Protein AF-A0A3B8LHX8-F1 (afdb_monomer)

Foldseek 3Di:
DDDDPPPPPPPPPDPLVVVVVCLCPPPLNVQFKDAQDWDDQPPVRGIDTAGIWFDQPAIEGEHEDEADQPLVRRVVVLLVVLSSQLSQQVPADPVHHYGYEYAYDYPDPVSVVVSVVSNVVSVHHYDYSVCVVVVSVCSSVRTDHDDDDD

Solvent-accessible surface area (backbone atoms only — not comparable to full-atom values): 8691 Å² total; per-residue (Å²): 139,82,85,77,79,80,78,78,77,77,74,79,71,55,73,69,57,51,56,56,51,52,56,54,63,32,78,89,46,31,83,30,46,47,67,69,40,75,42,78,32,74,95,72,83,43,70,50,75,25,61,35,29,38,33,64,93,42,40,38,36,38,37,77,40,79,47,53,88,48,55,72,58,24,47,56,51,45,52,52,52,32,54,49,32,37,43,38,40,76,68,34,48,94,94,52,39,36,43,42,32,37,33,61,46,65,88,44,69,76,52,40,54,55,45,52,53,51,25,54,78,45,74,35,48,70,49,52,74,91,50,47,64,62,51,50,54,48,45,75,74,46,61,36,80,65,78,78,87,126

Structure (mmCIF, N/CA/C/O backbone):
data_AF-A0A3B8LHX8-F1
#
_entry.id   AF-A0A3B8LHX8-F1
#
loop_
_atom_site.group_PDB
_atom_site.id
_atom_site.type_symbol
_atom_site.label_atom_id
_atom_site.label_alt_id
_atom_site.label_comp_id
_atom_site.label_asym_id
_atom_site.label_entity_id
_atom_site.label_seq_id
_atom_site.pdbx_PDB_ins_code
_atom_site.Cartn_x
_atom_site.Cartn_y
_atom_site.Cartn_z
_atom_site.occupancy
_atom_site.B_iso_or_equiv
_atom_site.auth_seq_id
_atom_site.auth_comp_id
_atom_site.auth_asym_id
_atom_site.auth_atom_id
_atom_site.pdbx_PDB_model_num
ATOM 1 N N . LEU A 1 1 ? 30.957 -31.432 20.025 1.00 42.06 1 LEU A N 1
ATOM 2 C CA . LEU A 1 1 ? 29.721 -30.631 19.912 1.00 42.06 1 LEU A CA 1
ATOM 3 C C . LEU A 1 1 ? 30.157 -29.226 19.546 1.00 42.06 1 LEU A C 1
ATOM 5 O O . LEU A 1 1 ? 30.734 -28.556 20.386 1.00 42.06 1 LEU A O 1
ATOM 9 N N . VAL A 1 2 ? 30.048 -28.869 18.269 1.00 36.00 2 VAL A N 1
ATOM 10 C CA . VAL A 1 2 ? 30.384 -27.527 17.776 1.00 36.00 2 VAL A CA 1
ATOM 11 C C . VAL A 1 2 ? 29.057 -26.790 17.658 1.00 36.00 2 VAL A C 1
ATOM 13 O O . VAL A 1 2 ? 28.205 -27.202 16.873 1.00 36.00 2 VAL A O 1
ATOM 16 N N . GLU A 1 3 ? 28.858 -25.775 18.494 1.00 40.72 3 GLU A N 1
ATOM 17 C CA . GLU A 1 3 ? 27.726 -24.859 18.385 1.00 40.72 3 GLU A CA 1
ATOM 18 C C . GLU A 1 3 ? 27.893 -24.037 17.108 1.00 40.72 3 GLU A C 1
ATOM 20 O O . GLU A 1 3 ? 28.869 -23.310 16.927 1.00 40.72 3 GLU A O 1
ATOM 25 N N . VAL A 1 4 ? 26.954 -24.209 16.182 1.00 42.34 4 VAL A N 1
ATOM 26 C CA . VAL A 1 4 ? 26.849 -23.378 14.988 1.00 42.34 4 VAL A CA 1
ATOM 27 C C . VAL A 1 4 ? 26.051 -22.144 15.389 1.00 42.34 4 VAL A C 1
ATOM 29 O O . VAL A 1 4 ? 24.825 -22.188 15.468 1.00 42.34 4 VAL A O 1
ATOM 32 N N . GLU A 1 5 ? 26.749 -21.045 15.667 1.00 40.69 5 GLU A N 1
ATOM 33 C CA . GLU A 1 5 ? 26.130 -19.727 15.782 1.00 40.69 5 GLU A CA 1
ATOM 34 C C . GLU A 1 5 ? 25.496 -19.353 14.436 1.00 40.69 5 GLU A C 1
ATOM 36 O O . GLU A 1 5 ? 26.173 -19.082 13.439 1.00 40.69 5 GLU A O 1
ATOM 41 N N . ALA A 1 6 ? 24.165 -19.342 14.401 1.00 40.28 6 ALA A N 1
ATOM 42 C CA . ALA A 1 6 ? 23.403 -18.799 13.293 1.00 40.28 6 ALA A CA 1
ATOM 43 C C . ALA A 1 6 ? 23.622 -17.279 13.228 1.00 40.28 6 ALA A C 1
ATOM 45 O O . ALA A 1 6 ? 22.998 -16.506 13.958 1.00 40.28 6 ALA A O 1
ATOM 46 N N . LYS A 1 7 ? 24.508 -16.836 12.331 1.00 37.84 7 LYS A N 1
ATOM 47 C CA . LYS A 1 7 ? 24.598 -15.432 11.921 1.00 37.84 7 LYS A CA 1
ATOM 48 C C . LYS A 1 7 ? 23.256 -15.009 11.319 1.00 37.84 7 LYS A C 1
ATOM 50 O O . LYS A 1 7 ? 22.910 -15.421 10.215 1.00 37.84 7 LYS A O 1
ATOM 55 N N . LYS A 1 8 ? 22.504 -14.166 12.034 1.00 39.31 8 LYS A N 1
ATOM 56 C CA . LYS A 1 8 ? 21.426 -13.363 11.443 1.00 39.31 8 LYS A CA 1
ATOM 57 C C . LYS A 1 8 ? 22.065 -12.405 10.442 1.00 39.31 8 LYS A C 1
ATOM 59 O O . LYS A 1 8 ? 22.614 -11.378 10.826 1.00 39.31 8 LYS A O 1
ATOM 64 N N . GLU A 1 9 ? 22.014 -12.758 9.165 1.00 34.59 9 GLU A N 1
ATOM 65 C CA . GLU A 1 9 ? 22.265 -11.815 8.082 1.00 34.59 9 GLU A CA 1
ATOM 66 C C . GLU A 1 9 ? 21.198 -10.719 8.154 1.00 34.59 9 GLU A C 1
ATOM 68 O O . GLU A 1 9 ? 20.027 -10.926 7.830 1.00 34.59 9 GLU A O 1
ATOM 73 N N . THR A 1 10 ? 21.593 -9.539 8.624 1.00 40.22 10 THR A N 1
ATOM 74 C CA . THR A 1 10 ? 20.826 -8.314 8.440 1.00 40.22 10 THR A CA 1
ATOM 75 C C . THR A 1 10 ? 20.792 -8.026 6.945 1.00 40.22 10 THR A C 1
ATOM 77 O O . THR A 1 10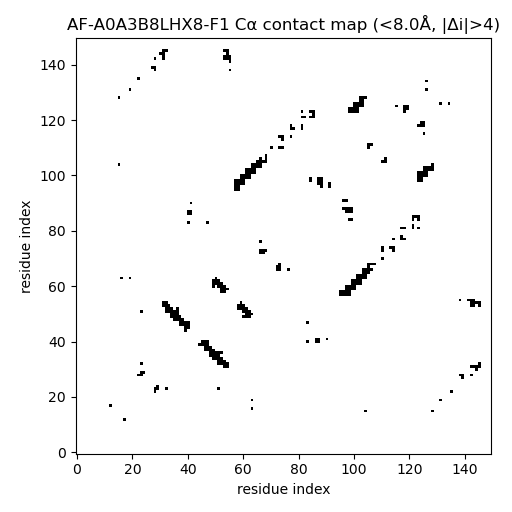 ? 21.737 -7.500 6.364 1.00 40.22 10 THR A O 1
ATOM 80 N N . LYS A 1 11 ? 19.698 -8.434 6.298 1.00 44.47 11 LYS A N 1
ATOM 81 C CA . LYS A 1 11 ? 19.387 -8.080 4.915 1.00 44.47 11 LYS A CA 1
ATOM 82 C C . LYS A 1 11 ? 19.431 -6.556 4.822 1.00 44.47 11 LYS A C 1
ATOM 84 O O . LYS A 1 11 ? 18.591 -5.875 5.398 1.00 44.47 11 LYS A O 1
ATOM 89 N N . THR A 1 12 ? 20.445 -6.020 4.155 1.00 44.59 12 THR A N 1
ATOM 90 C CA . THR A 1 12 ? 20.575 -4.589 3.887 1.00 44.59 12 THR A CA 1
ATOM 91 C C . THR A 1 12 ? 19.364 -4.156 3.062 1.00 44.59 12 THR A C 1
ATOM 93 O O . THR A 1 12 ? 19.357 -4.331 1.846 1.00 44.59 12 THR A O 1
ATOM 96 N N . GLU A 1 13 ? 18.315 -3.648 3.710 1.00 57.75 13 GLU A N 1
ATOM 97 C CA . GLU A 1 13 ? 17.138 -3.141 3.004 1.00 57.75 13 GLU A CA 1
ATOM 98 C C . GLU A 1 13 ? 17.558 -2.032 2.038 1.00 57.75 13 GLU A C 1
ATOM 100 O O . GLU A 1 13 ? 18.391 -1.178 2.382 1.00 57.75 13 GLU A O 1
ATOM 105 N N . ALA A 1 14 ? 17.017 -2.079 0.816 1.00 70.81 14 ALA A N 1
ATOM 106 C CA . ALA A 1 14 ? 17.337 -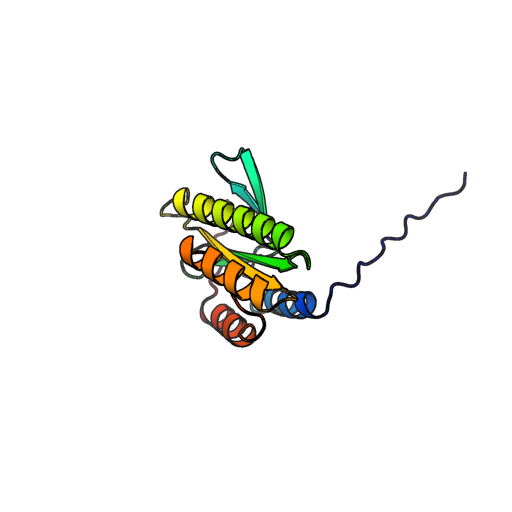1.122 -0.234 1.00 70.81 14 ALA A CA 1
ATOM 107 C C . ALA A 1 14 ? 17.009 0.316 0.226 1.00 70.81 14 ALA A C 1
ATOM 109 O O . ALA A 1 14 ? 16.071 0.503 1.007 1.00 70.81 14 ALA A O 1
ATOM 110 N N . PRO A 1 15 ? 17.737 1.346 -0.255 1.00 78.19 15 PRO A N 1
ATOM 111 C CA . PRO A 1 15 ? 17.577 2.734 0.200 1.00 78.19 15 PRO A CA 1
ATOM 112 C C . PRO A 1 15 ? 16.133 3.255 0.178 1.00 78.19 15 PRO A C 1
ATOM 114 O O . PRO A 1 15 ? 15.750 4.040 1.041 1.00 78.19 15 P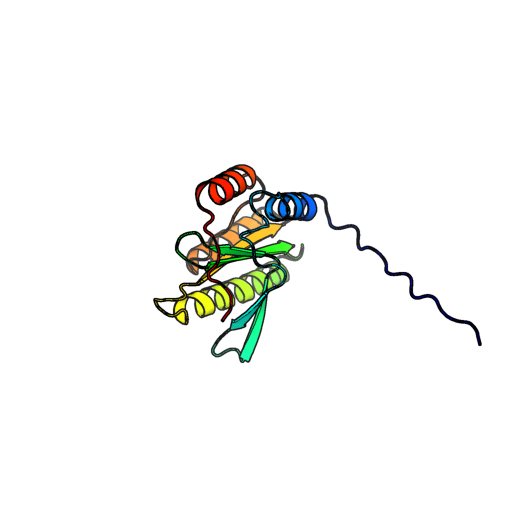RO A O 1
ATOM 117 N N . PHE A 1 16 ? 15.328 2.783 -0.777 1.00 81.06 16 PHE A N 1
ATOM 118 C CA . PHE A 1 16 ? 13.909 3.106 -0.897 1.00 81.06 16 PHE A CA 1
ATOM 119 C C . PHE A 1 16 ? 13.092 2.699 0.341 1.00 81.06 16 PHE A C 1
ATOM 121 O O . PHE A 1 16 ? 12.408 3.538 0.927 1.00 81.06 16 PHE A O 1
ATOM 128 N N . PHE A 1 17 ? 13.212 1.445 0.791 1.00 86.25 17 PHE A N 1
ATOM 129 C CA . PHE A 1 17 ? 12.462 0.949 1.950 1.00 86.25 17 PHE A CA 1
ATOM 130 C C . PHE A 1 17 ? 12.888 1.632 3.242 1.00 86.25 17 PHE A C 1
ATOM 132 O O . PHE A 1 17 ? 12.030 1.943 4.056 1.00 86.25 17 PHE A O 1
ATOM 139 N N . ARG A 1 18 ? 14.175 1.979 3.379 1.00 89.50 18 ARG A N 1
ATOM 140 C CA . ARG A 1 18 ? 14.667 2.734 4.542 1.00 89.50 18 ARG A CA 1
ATOM 141 C C . ARG A 1 18 ? 14.003 4.098 4.683 1.00 89.50 18 ARG A C 1
ATOM 143 O O . ARG A 1 18 ? 13.726 4.524 5.797 1.00 89.50 18 ARG A O 1
ATOM 150 N N . LYS A 1 19 ? 13.752 4.796 3.567 1.00 90.88 19 LYS A N 1
ATOM 151 C CA . LYS A 1 19 ? 13.061 6.091 3.614 1.00 90.88 19 LYS A CA 1
ATOM 152 C C . LYS A 1 19 ? 11.628 5.916 4.113 1.00 90.88 19 LYS A C 1
ATOM 154 O O . LYS A 1 19 ? 11.197 6.665 4.982 1.00 90.88 19 LYS A O 1
ATOM 159 N N . ILE A 1 20 ? 10.917 4.910 3.613 1.00 93.94 20 ILE A N 1
ATOM 160 C CA . ILE A 1 20 ? 9.554 4.611 4.068 1.00 93.94 20 ILE A CA 1
ATOM 161 C C . ILE A 1 20 ? 9.554 4.224 5.548 1.00 93.94 20 ILE A C 1
ATOM 163 O O . ILE A 1 20 ? 8.763 4.752 6.322 1.00 93.94 20 ILE A O 1
ATOM 167 N N . ASP A 1 21 ? 10.472 3.349 5.944 1.00 94.38 21 ASP A N 1
ATOM 168 C CA . ASP A 1 21 ? 10.632 2.906 7.325 1.00 94.38 21 ASP A CA 1
ATOM 169 C C . ASP A 1 21 ? 10.870 4.088 8.276 1.00 94.38 21 ASP A C 1
ATOM 171 O O . ASP A 1 21 ? 10.222 4.188 9.318 1.00 94.38 21 ASP A O 1
ATOM 175 N N . SER A 1 22 ? 11.705 5.051 7.867 1.00 94.69 22 SER A N 1
ATOM 176 C CA . SER A 1 22 ? 11.978 6.256 8.657 1.00 94.69 22 SER A CA 1
ATOM 177 C C . SER A 1 22 ? 10.752 7.148 8.873 1.00 94.69 22 SER A C 1
ATOM 179 O O . SER A 1 22 ? 10.648 7.772 9.926 1.00 94.69 22 SER A O 1
ATOM 181 N N . ILE A 1 23 ? 9.804 7.173 7.926 1.00 95.19 23 ILE A N 1
ATOM 182 C CA . ILE A 1 23 ? 8.547 7.923 8.070 1.00 95.19 23 ILE A CA 1
ATOM 183 C C . ILE A 1 23 ? 7.709 7.304 9.189 1.00 95.19 23 ILE A C 1
ATOM 185 O O . ILE A 1 23 ? 7.282 7.999 10.108 1.00 95.19 23 ILE A O 1
ATOM 189 N N . PHE A 1 24 ? 7.487 5.989 9.144 1.00 95.94 24 PHE A N 1
ATOM 190 C CA . PHE A 1 24 ? 6.614 5.327 10.115 1.00 95.94 24 PHE A CA 1
ATOM 191 C C . PHE A 1 24 ? 7.247 5.198 11.504 1.00 95.94 24 PHE A C 1
ATOM 193 O O . PHE A 1 24 ? 6.515 5.157 12.490 1.00 95.94 24 PHE A O 1
ATOM 200 N N . HIS A 1 25 ? 8.579 5.200 11.600 1.00 96.50 25 HIS A N 1
ATOM 201 C CA . HIS A 1 25 ? 9.313 5.196 12.869 1.00 96.50 25 HIS A CA 1
ATOM 202 C C . HIS A 1 25 ? 9.582 6.594 13.454 1.00 96.50 25 HIS A C 1
ATOM 204 O O . HIS A 1 25 ? 10.155 6.701 14.542 1.00 96.50 25 HIS A O 1
ATOM 210 N N . ASP A 1 26 ? 9.153 7.673 12.791 1.00 95.50 26 ASP A N 1
ATO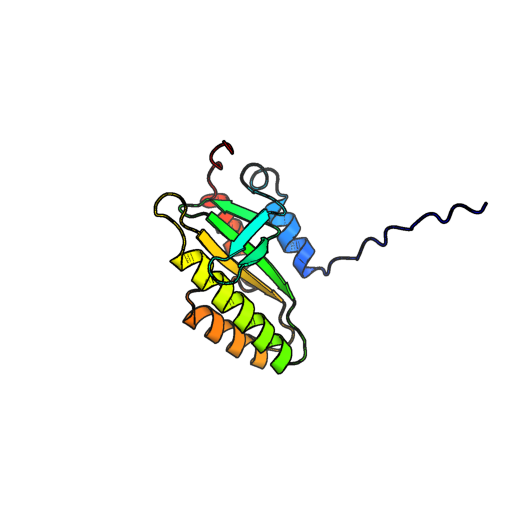M 211 C CA . ASP A 1 26 ? 9.162 9.012 13.384 1.00 95.50 26 ASP A CA 1
ATOM 212 C C . ASP A 1 26 ? 8.331 9.024 14.675 1.00 95.50 26 ASP A C 1
ATOM 214 O O . ASP A 1 26 ? 7.184 8.584 14.687 1.00 95.50 26 ASP A O 1
ATOM 218 N N . GLN A 1 27 ? 8.878 9.556 15.772 1.00 90.62 27 GLN A N 1
ATOM 219 C CA . GLN A 1 27 ? 8.241 9.487 17.097 1.00 90.62 27 GLN A CA 1
ATOM 220 C C . GLN A 1 27 ? 6.825 10.086 17.137 1.00 90.62 27 GLN A C 1
ATOM 222 O O . GLN A 1 27 ? 5.986 9.642 17.925 1.00 90.62 27 GLN A O 1
ATOM 227 N N . ASN A 1 28 ? 6.536 11.085 16.298 1.00 90.94 28 ASN A N 1
ATOM 228 C CA . ASN A 1 28 ? 5.219 11.717 16.263 1.00 90.94 28 ASN A CA 1
ATOM 229 C C . ASN A 1 28 ? 4.187 10.877 15.504 1.00 90.94 28 ASN A C 1
ATOM 231 O O . ASN A 1 28 ? 2.995 10.991 15.794 1.00 90.94 28 ASN A O 1
ATOM 235 N N . ILE A 1 29 ? 4.643 10.035 14.575 1.00 94.06 29 ILE A N 1
ATOM 236 C CA . ILE A 1 29 ? 3.815 9.151 13.751 1.00 94.06 29 ILE A CA 1
ATOM 237 C C . ILE A 1 29 ? 3.679 7.778 14.421 1.00 94.06 29 ILE A C 1
ATOM 239 O O . ILE A 1 29 ? 2.562 7.301 14.610 1.00 94.06 29 ILE A O 1
ATOM 243 N N . ALA A 1 30 ? 4.793 7.184 14.856 1.00 94.25 30 ALA A N 1
ATOM 244 C CA . ALA A 1 30 ? 4.900 5.803 15.330 1.00 94.25 30 ALA A CA 1
ATOM 245 C C . ALA A 1 30 ? 3.907 5.442 16.444 1.00 94.25 30 ALA A C 1
ATOM 247 O O . ALA A 1 30 ? 3.385 4.331 16.475 1.00 94.25 30 ALA A O 1
ATOM 248 N N . LYS A 1 31 ? 3.585 6.388 17.336 1.00 93.44 31 LYS A N 1
ATOM 249 C CA . LYS A 1 31 ? 2.601 6.193 18.421 1.00 93.44 31 LYS A CA 1
ATOM 250 C C . LYS A 1 31 ? 1.176 5.889 17.932 1.00 93.44 31 LYS A C 1
ATOM 252 O O . LYS A 1 31 ? 0.362 5.402 18.707 1.00 93.44 31 LYS A O 1
ATOM 257 N N . ASN A 1 32 ? 0.880 6.202 16.672 1.00 95.06 32 ASN A N 1
ATOM 258 C CA . ASN A 1 32 ? -0.422 6.036 16.032 1.00 95.0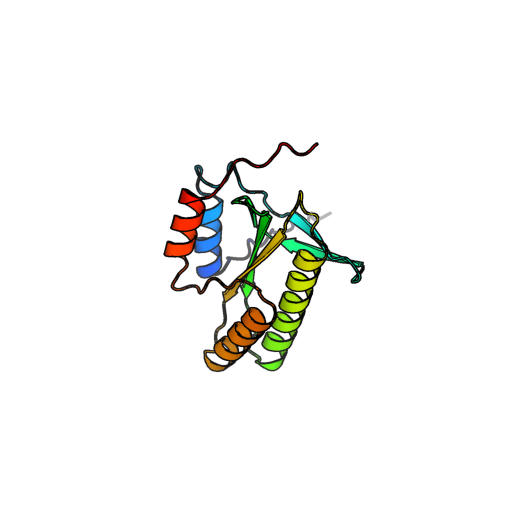6 32 ASN A CA 1
ATOM 259 C C . ASN A 1 32 ? -0.368 5.043 14.853 1.00 95.06 32 ASN A C 1
ATOM 261 O O . ASN A 1 32 ? -1.271 5.022 14.015 1.00 95.06 32 ASN A O 1
ATOM 265 N N . VAL A 1 33 ? 0.697 4.242 14.769 1.00 95.62 33 VAL A N 1
ATOM 266 C CA . VAL A 1 33 ? 0.904 3.239 13.722 1.00 95.62 33 VAL A CA 1
ATOM 267 C C . VAL A 1 33 ? 0.873 1.849 14.342 1.00 95.62 33 VAL A C 1
ATOM 269 O O . VAL A 1 33 ? 1.511 1.588 15.359 1.00 95.62 33 VAL A O 1
ATOM 272 N N . LEU A 1 34 ? 0.153 0.934 13.699 1.00 95.38 34 LEU A N 1
ATOM 273 C CA . LEU A 1 34 ? 0.286 -0.493 13.950 1.00 95.38 34 LEU A CA 1
ATOM 274 C C . LEU A 1 34 ? 1.364 -1.059 13.029 1.00 95.38 34 LEU A C 1
ATOM 276 O O . LEU A 1 34 ? 1.297 -0.891 11.811 1.00 95.38 34 LEU A O 1
ATOM 280 N N . PHE A 1 35 ? 2.325 -1.770 13.607 1.00 96.00 35 PHE A N 1
ATOM 281 C CA . PHE A 1 35 ? 3.422 -2.382 12.863 1.00 96.00 35 PHE A CA 1
ATOM 282 C C . PHE A 1 35 ? 3.177 -3.872 12.639 1.00 96.00 35 PHE A C 1
ATOM 284 O O . PHE A 1 35 ? 2.634 -4.546 13.517 1.00 96.00 35 PHE A O 1
ATOM 291 N N . ASN A 1 36 ? 3.615 -4.387 11.488 1.00 95.50 36 ASN A N 1
ATOM 292 C CA . ASN A 1 36 ? 3.614 -5.816 11.141 1.00 95.50 36 ASN A CA 1
ATOM 293 C C . ASN A 1 36 ? 2.255 -6.494 11.360 1.00 95.50 36 ASN A C 1
ATOM 295 O O . ASN A 1 36 ? 2.144 -7.531 12.015 1.00 95.50 36 ASN A O 1
ATOM 299 N N . GLN A 1 37 ? 1.206 -5.865 10.841 1.00 94.88 37 GLN A N 1
ATOM 300 C CA . GLN A 1 37 ? -0.158 -6.340 11.000 1.00 94.88 37 GLN A CA 1
ATOM 301 C C . GLN A 1 37 ? -0.521 -7.365 9.936 1.00 94.88 37 GLN A C 1
ATOM 303 O O . GLN A 1 37 ? -0.033 -7.332 8.806 1.00 94.88 37 GLN A O 1
ATOM 308 N N . SER A 1 38 ? -1.432 -8.257 10.303 1.00 94.12 38 SER A N 1
ATOM 309 C CA . SER A 1 38 ? -1.948 -9.294 9.425 1.00 94.12 38 SER A CA 1
ATOM 310 C C . SER A 1 38 ? -3.468 -9.220 9.397 1.00 94.12 38 SER A C 1
ATOM 312 O O . SER A 1 38 ? -4.112 -9.387 10.428 1.00 94.12 38 SER A O 1
ATOM 314 N N . PHE A 1 39 ? -4.037 -9.031 8.211 1.00 91.25 39 PHE A N 1
ATOM 315 C CA . PHE A 1 39 ? -5.479 -8.894 8.007 1.00 91.25 39 PHE A CA 1
ATOM 316 C C . PHE A 1 39 ? -6.018 -10.075 7.218 1.00 91.25 39 PHE A C 1
ATOM 318 O O . PHE A 1 39 ? -5.422 -10.471 6.219 1.00 91.25 39 PHE A O 1
ATOM 325 N N . ASP A 1 40 ? -7.141 -10.641 7.643 1.00 91.38 40 ASP A N 1
ATOM 326 C CA . ASP A 1 40 ? -7.813 -11.670 6.859 1.00 91.38 40 ASP A CA 1
ATOM 327 C C . ASP A 1 40 ? -8.389 -11.062 5.579 1.00 91.38 40 ASP A C 1
ATOM 329 O O . ASP A 1 40 ? -8.990 -9.989 5.598 1.00 91.38 40 ASP A O 1
ATOM 333 N N . ILE A 1 41 ? -8.191 -11.755 4.459 1.00 90.00 41 ILE A N 1
ATOM 334 C CA . ILE A 1 41 ? -8.807 -11.427 3.178 1.00 90.00 41 ILE A CA 1
ATOM 335 C C . ILE A 1 41 ? -9.980 -12.386 3.006 1.00 90.00 41 ILE A C 1
ATOM 337 O O . ILE A 1 41 ? -9.757 -13.585 2.764 1.00 90.00 41 ILE A O 1
ATOM 341 N N . PRO A 1 42 ? -11.221 -11.896 3.148 1.00 80.00 42 PRO A N 1
ATOM 342 C CA . PRO A 1 42 ? -12.400 -12.737 3.026 1.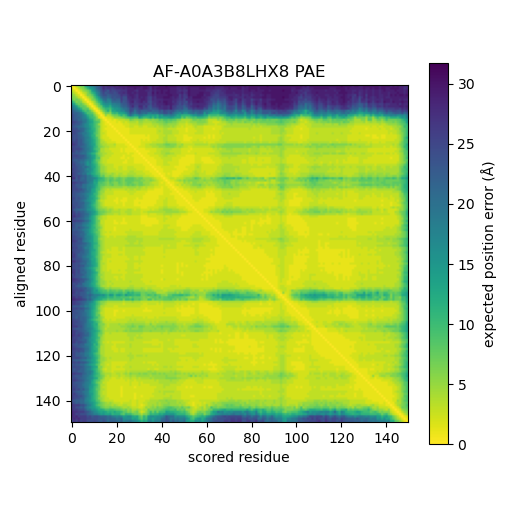00 80.00 42 PRO A CA 1
ATOM 343 C C . PRO A 1 42 ? -12.440 -13.422 1.661 1.00 80.00 42 PRO A C 1
ATOM 345 O O . PRO A 1 42 ? -11.827 -12.961 0.698 1.00 80.00 42 PRO A O 1
ATOM 348 N N . ILE A 1 43 ? -13.132 -14.561 1.586 1.00 90.25 43 ILE A N 1
ATOM 349 C CA . ILE A 1 43 ? -13.245 -15.423 0.393 1.00 90.25 43 ILE A CA 1
ATOM 350 C C . ILE A 1 43 ? -11.948 -16.171 0.038 1.00 90.25 43 ILE A C 1
ATOM 352 O O . ILE A 1 43 ? -12.000 -17.365 -0.247 1.00 90.25 43 ILE A O 1
ATOM 356 N N . LEU A 1 44 ? -10.778 -15.527 0.094 1.00 89.81 44 LEU A N 1
ATOM 357 C CA . LEU A 1 44 ? -9.508 -16.162 -0.280 1.00 89.81 44 LEU A CA 1
ATOM 358 C C . LEU A 1 44 ? -8.952 -17.108 0.792 1.00 89.81 44 LEU A C 1
ATOM 360 O O . LEU A 1 44 ? -8.076 -17.915 0.477 1.00 89.81 44 LEU A O 1
ATOM 364 N N . GLY A 1 45 ? -9.410 -16.994 2.045 1.00 89.00 45 GLY A N 1
ATOM 365 C CA . GLY A 1 45 ? -8.903 -17.797 3.166 1.00 89.00 45 GLY A CA 1
ATOM 366 C C . GLY A 1 45 ? -7.410 -17.567 3.427 1.00 89.00 45 GLY A C 1
ATOM 367 O O . GLY A 1 45 ? -6.687 -18.485 3.809 1.00 89.00 45 GLY A O 1
ATOM 368 N N . ARG A 1 46 ? -6.926 -16.355 3.138 1.00 91.31 46 ARG A N 1
ATOM 369 C CA . ARG A 1 46 ? -5.519 -15.953 3.252 1.00 91.31 46 ARG A CA 1
ATOM 370 C C . ARG A 1 46 ? -5.413 -14.658 4.029 1.00 91.31 46 ARG A C 1
ATOM 372 O O . ARG A 1 46 ? -6.367 -13.889 4.081 1.00 91.31 46 ARG A O 1
ATOM 379 N N . LYS A 1 47 ? -4.220 -14.399 4.555 1.00 93.19 47 LYS A N 1
ATOM 380 C CA . LYS A 1 47 ? -3.904 -13.153 5.242 1.00 93.19 47 LYS A CA 1
ATOM 381 C C . LYS A 1 47 ? -3.076 -12.221 4.363 1.00 93.19 47 LYS A C 1
ATOM 383 O O . LYS A 1 47 ? -2.192 -12.674 3.634 1.00 93.19 47 LYS A O 1
ATOM 388 N N . LEU A 1 48 ? -3.367 -10.927 4.438 1.00 95.00 48 LEU A N 1
ATOM 389 C CA . LEU A 1 48 ? -2.514 -9.857 3.948 1.00 95.00 48 LEU A CA 1
ATOM 390 C C . LEU A 1 48 ? -1.648 -9.354 5.098 1.00 95.00 48 LEU A C 1
ATOM 392 O O . LEU A 1 48 ? -2.155 -8.763 6.048 1.00 95.00 48 LEU A O 1
ATOM 396 N N . GLU A 1 49 ? -0.341 -9.539 4.977 1.00 96.50 49 GLU A N 1
ATOM 397 C CA . GLU A 1 49 ? 0.620 -8.899 5.870 1.00 96.50 49 GLU A CA 1
ATOM 398 C C . GLU A 1 49 ? 0.965 -7.504 5.354 1.00 96.50 49 GLU A C 1
ATOM 400 O O . GLU A 1 49 ? 1.293 -7.333 4.170 1.00 96.50 49 GLU A O 1
ATOM 405 N N . VAL A 1 50 ? 0.918 -6.515 6.241 1.00 96.44 50 VAL A N 1
ATOM 406 C CA . VAL A 1 50 ? 1.333 -5.140 5.964 1.00 96.44 50 VAL A CA 1
ATOM 407 C C . VAL A 1 50 ? 2.274 -4.641 7.060 1.00 96.44 50 VAL A C 1
ATOM 409 O O . VAL A 1 50 ? 1.998 -4.833 8.245 1.00 96.44 50 VAL A O 1
ATOM 412 N N . PRO A 1 51 ? 3.400 -4.006 6.693 1.00 97.12 51 PRO A N 1
ATOM 413 C CA . PRO A 1 51 ? 4.359 -3.515 7.676 1.00 97.12 51 PRO A CA 1
ATOM 414 C C . PRO A 1 51 ? 3.813 -2.344 8.491 1.00 97.12 51 PRO A C 1
ATOM 416 O O . PRO A 1 51 ? 4.185 -2.214 9.654 1.00 97.12 51 PRO A O 1
ATOM 419 N N . TYR A 1 52 ? 2.911 -1.539 7.922 1.00 97.44 52 TYR A N 1
ATOM 420 C CA . TYR A 1 52 ? 2.357 -0.367 8.592 1.00 97.44 52 TYR A CA 1
ATOM 421 C C . TYR A 1 52 ? 0.852 -0.276 8.367 1.00 97.44 52 TYR A C 1
ATOM 423 O O . TYR A 1 52 ? 0.362 -0.499 7.257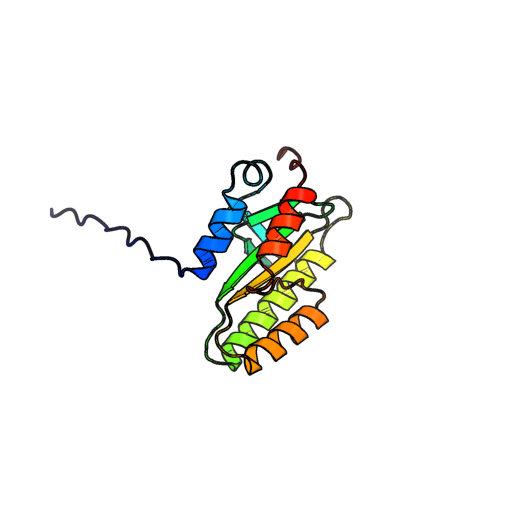 1.00 97.44 52 TYR A O 1
ATOM 431 N N . ALA A 1 53 ? 0.123 0.109 9.407 1.00 96.81 53 ALA A N 1
ATOM 432 C CA . ALA A 1 53 ? -1.258 0.542 9.294 1.00 96.81 53 ALA A CA 1
ATOM 433 C C . ALA A 1 53 ? -1.515 1.764 10.180 1.00 96.81 53 ALA A C 1
ATOM 435 O O . ALA A 1 53 ? -0.993 1.848 11.289 1.00 96.81 53 ALA A O 1
ATOM 436 N N . TYR A 1 54 ? -2.315 2.712 9.699 1.00 96.12 54 TYR A N 1
ATOM 437 C CA . TYR A 1 54 ? -2.655 3.931 10.438 1.00 96.12 54 TYR A CA 1
ATOM 438 C C . TYR A 1 54 ? -4.086 4.375 10.138 1.00 96.12 54 TYR A C 1
ATOM 440 O O . TYR A 1 54 ? -4.659 4.001 9.115 1.00 96.12 54 TYR A O 1
ATOM 448 N N . GLN A 1 55 ? -4.667 5.197 11.014 1.00 94.94 55 GLN A N 1
ATOM 449 C CA . GLN A 1 55 ? -6.020 5.719 10.827 1.00 94.94 55 GLN A CA 1
ATOM 450 C C . GLN A 1 55 ? -6.035 7.206 10.480 1.00 94.94 55 GLN A C 1
ATOM 452 O O . GLN A 1 55 ? -5.399 8.013 11.155 1.00 94.94 55 GLN A O 1
ATOM 457 N N . ASN A 1 56 ? -6.823 7.575 9.468 1.00 92.19 56 ASN A N 1
ATOM 458 C CA . ASN A 1 56 ? -7.137 8.972 9.138 1.00 92.19 56 ASN A CA 1
ATOM 459 C C . ASN A 1 56 ? -8.593 9.166 8.657 1.00 92.19 56 ASN A C 1
ATOM 461 O O . ASN A 1 56 ? -8.890 10.036 7.847 1.00 92.19 56 ASN A O 1
ATOM 465 N N . GLY A 1 57 ? -9.523 8.370 9.191 1.00 90.06 57 GLY A N 1
ATOM 466 C CA . GLY A 1 57 ? -10.923 8.304 8.747 1.00 90.06 57 GLY A CA 1
ATOM 467 C C . GLY A 1 57 ? -11.314 6.875 8.385 1.00 90.06 57 GLY A C 1
ATOM 468 O O . GLY A 1 57 ? -12.349 6.402 8.833 1.00 90.06 57 GLY A O 1
ATOM 469 N N . CYS A 1 58 ? -10.408 6.170 7.711 1.00 93.25 58 CYS A N 1
ATOM 470 C CA . CYS A 1 58 ? -10.394 4.719 7.554 1.00 93.25 58 CYS A CA 1
ATOM 471 C C . CYS A 1 58 ? -9.045 4.159 8.046 1.00 93.25 58 CYS A C 1
ATOM 473 O O . CYS A 1 58 ? -8.116 4.921 8.345 1.00 93.25 58 CYS A O 1
ATOM 475 N N . LEU A 1 59 ? -8.935 2.835 8.160 1.00 95.38 59 LEU A N 1
ATOM 476 C CA . LEU A 1 59 ? -7.686 2.137 8.446 1.00 95.38 59 LEU A CA 1
ATOM 477 C C . LEU A 1 59 ? -6.913 1.908 7.138 1.00 95.38 59 LEU A C 1
ATOM 479 O O . LEU A 1 59 ? -7.245 1.037 6.333 1.00 95.38 59 LEU A O 1
ATOM 483 N N . ASN A 1 60 ? -5.854 2.686 6.942 1.00 97.00 60 ASN A N 1
ATOM 484 C CA . ASN A 1 60 ? -4.968 2.567 5.793 1.00 97.00 60 ASN A CA 1
ATOM 485 C C . ASN A 1 60 ? -3.923 1.492 6.057 1.00 97.00 60 ASN A C 1
ATOM 487 O O . ASN A 1 60 ? -3.174 1.575 7.028 1.00 97.00 60 ASN A O 1
ATOM 491 N N . LEU A 1 61 ? -3.856 0.506 5.172 1.00 97.38 61 LEU A N 1
ATOM 492 C CA . LEU A 1 61 ? -2.913 -0.601 5.196 1.00 97.38 61 LEU A CA 1
ATOM 493 C C . LEU A 1 61 ? -1.806 -0.291 4.194 1.00 97.38 61 LEU A C 1
ATOM 495 O O . LEU A 1 61 ? -2.044 -0.321 2.991 1.00 97.38 61 LEU A O 1
ATOM 499 N N . VAL A 1 62 ? -0.603 0.036 4.653 1.00 97.88 62 VAL A N 1
ATOM 500 C CA . VAL A 1 62 ? 0.478 0.491 3.771 1.00 97.88 62 VAL A CA 1
ATOM 501 C C . VAL A 1 62 ? 1.425 -0.661 3.478 1.00 97.88 62 VAL A C 1
ATOM 503 O O . VAL A 1 62 ? 2.042 -1.223 4.384 1.00 97.88 62 VAL A O 1
ATOM 506 N N . LYS A 1 63 ? 1.576 -0.995 2.194 1.00 97.25 63 LYS A N 1
ATOM 507 C CA . LYS A 1 63 ? 2.439 -2.081 1.726 1.00 97.25 63 LYS A CA 1
ATOM 508 C C . LYS A 1 63 ? 3.457 -1.597 0.687 1.00 97.25 63 LYS A C 1
ATOM 510 O O . LYS A 1 63 ? 3.190 -1.628 -0.520 1.00 97.25 63 LYS A O 1
ATOM 515 N N . PRO A 1 64 ? 4.659 -1.202 1.130 1.00 96.81 64 PRO A N 1
ATOM 516 C CA . PRO A 1 64 ? 5.803 -1.030 0.247 1.00 96.81 64 PRO A CA 1
ATOM 517 C C . PRO A 1 64 ? 6.096 -2.335 -0.488 1.00 96.81 64 PRO A C 1
ATOM 519 O O . PRO A 1 64 ? 6.168 -3.395 0.135 1.00 96.81 64 PRO A O 1
ATOM 522 N N . THR A 1 65 ? 6.229 -2.280 -1.811 1.00 96.00 65 THR A N 1
ATOM 523 C CA . THR A 1 65 ? 6.342 -3.490 -2.632 1.00 96.00 65 THR A CA 1
ATOM 524 C C . THR A 1 65 ? 7.354 -3.296 -3.751 1.00 96.00 65 THR A C 1
ATOM 526 O O . THR A 1 65 ? 7.116 -2.506 -4.659 1.00 96.00 65 THR A O 1
ATOM 529 N N . SER A 1 66 ? 8.440 -4.075 -3.736 1.00 95.50 66 SER A N 1
ATOM 530 C CA . SER A 1 66 ? 9.286 -4.236 -4.923 1.00 95.50 66 SER A CA 1
ATOM 531 C C . SER A 1 66 ? 8.619 -5.180 -5.906 1.00 95.50 66 SER A C 1
ATOM 533 O O . SER A 1 66 ? 8.225 -6.300 -5.554 1.00 95.50 66 SER A O 1
ATOM 535 N N . PHE A 1 67 ? 8.534 -4.731 -7.150 1.00 95.44 67 PHE A N 1
ATOM 536 C CA . PHE A 1 67 ? 8.028 -5.528 -8.252 1.00 95.44 67 PHE A CA 1
ATOM 537 C C . PHE A 1 67 ? 9.166 -6.189 -9.020 1.00 95.44 67 PHE A C 1
ATOM 539 O O . PHE A 1 67 ? 10.296 -5.701 -9.079 1.00 95.44 67 PHE A O 1
ATOM 546 N N . SER A 1 68 ? 8.862 -7.336 -9.626 1.00 95.62 68 SER A N 1
ATOM 547 C CA . SER A 1 68 ? 9.820 -8.029 -10.484 1.00 95.62 68 SER A CA 1
ATOM 548 C C . SER A 1 68 ? 10.265 -7.148 -11.657 1.00 95.62 68 SER A C 1
ATOM 550 O O . SER A 1 68 ? 9.474 -6.417 -12.244 1.00 95.62 68 SER A O 1
ATOM 552 N N . THR A 1 69 ? 11.516 -7.297 -12.088 1.00 94.25 69 THR A N 1
ATOM 553 C CA . THR A 1 69 ? 11.982 -6.728 -13.363 1.00 94.25 69 THR A CA 1
ATOM 554 C C . THR A 1 69 ? 11.418 -7.470 -14.577 1.00 94.25 69 THR A C 1
ATOM 556 O O . THR A 1 69 ? 11.538 -6.997 -15.703 1.00 94.25 69 THR A O 1
ATOM 559 N N . ARG A 1 70 ? 10.806 -8.645 -14.393 1.00 96.38 70 ARG A N 1
ATOM 560 C CA . ARG A 1 70 ? 10.086 -9.342 -15.464 1.00 96.38 70 ARG A CA 1
ATOM 561 C C . ARG A 1 70 ? 8.642 -8.863 -15.470 1.00 96.38 70 ARG A C 1
ATOM 563 O O . ARG A 1 70 ? 7.904 -9.159 -14.534 1.00 96.38 70 ARG A O 1
ATOM 570 N N . GLU A 1 71 ? 8.245 -8.184 -16.543 1.00 96.31 71 GLU A N 1
ATOM 571 C CA . GLU A 1 71 ? 6.921 -7.562 -16.685 1.00 96.31 71 GLU A CA 1
ATOM 572 C C . GLU A 1 71 ? 5.767 -8.514 -16.329 1.00 96.31 71 GLU A C 1
ATOM 574 O O . GLU A 1 71 ? 4.921 -8.169 -15.513 1.00 96.31 71 GLU A O 1
ATOM 579 N N . SER A 1 72 ? 5.761 -9.745 -16.850 1.00 97.25 72 SER A N 1
ATOM 580 C CA . SER A 1 72 ? 4.685 -10.712 -16.576 1.00 97.25 72 SER A CA 1
ATOM 581 C C . SER A 1 72 ? 4.557 -11.089 -15.095 1.00 97.25 72 SER A C 1
ATOM 583 O O . SER A 1 72 ? 3.448 -11.253 -14.589 1.00 97.25 72 SER A O 1
ATOM 585 N N . LEU A 1 73 ? 5.679 -11.205 -14.378 1.00 97.50 73 LEU A N 1
ATOM 586 C CA . LEU A 1 73 ? 5.673 -11.486 -12.941 1.00 97.50 73 LEU A CA 1
ATOM 587 C C . LEU A 1 73 ? 5.240 -10.259 -12.137 1.00 97.50 73 LEU A C 1
ATOM 589 O O . LEU A 1 73 ? 4.517 -10.408 -11.155 1.00 97.50 73 LEU A O 1
ATOM 593 N N . ALA A 1 74 ? 5.661 -9.066 -12.559 1.00 97.69 74 ALA A N 1
ATOM 594 C CA . ALA A 1 74 ? 5.271 -7.809 -11.935 1.00 97.69 74 ALA A CA 1
ATOM 595 C C . ALA A 1 74 ? 3.761 -7.565 -12.059 1.00 97.69 74 ALA A C 1
ATOM 597 O O . ALA A 1 74 ? 3.108 -7.270 -11.062 1.00 97.69 74 ALA A O 1
ATOM 598 N N . LEU A 1 75 ? 3.195 -7.783 -13.250 1.00 98.06 75 LEU A N 1
ATOM 599 C CA . LEU A 1 75 ? 1.755 -7.689 -13.489 1.00 98.06 75 LEU A CA 1
ATOM 600 C C . LEU A 1 75 ? 0.984 -8.724 -12.670 1.00 98.06 75 LEU A C 1
ATOM 602 O O . LEU A 1 75 ? 0.064 -8.354 -11.953 1.00 98.06 75 LEU A O 1
ATOM 606 N N . SER A 1 76 ? 1.415 -9.991 -12.657 1.00 98.19 76 SER A N 1
ATOM 607 C CA . SER A 1 76 ? 0.765 -11.018 -11.827 1.00 98.19 76 SER A CA 1
ATOM 608 C C . SER A 1 76 ? 0.817 -10.694 -10.326 1.00 98.19 76 SER A C 1
ATOM 610 O O . SER A 1 76 ? -0.104 -11.016 -9.575 1.00 98.19 76 SER A O 1
ATOM 612 N N . GLN A 1 77 ? 1.898 -10.067 -9.854 1.00 97.88 77 GLN A N 1
ATOM 613 C CA . GLN A 1 77 ? 1.999 -9.587 -8.476 1.00 97.88 77 GLN A CA 1
ATOM 614 C C . GLN A 1 77 ? 1.041 -8.417 -8.220 1.00 97.88 77 GLN A C 1
ATOM 616 O O . GLN A 1 77 ? 0.369 -8.407 -7.189 1.00 97.88 77 GLN A O 1
ATOM 621 N N . ALA A 1 78 ? 0.951 -7.466 -9.151 1.00 98.12 78 ALA A N 1
ATOM 622 C CA . ALA A 1 78 ? 0.058 -6.317 -9.051 1.00 98.12 78 ALA A CA 1
ATOM 623 C C . ALA A 1 78 ? -1.416 -6.742 -9.074 1.00 98.12 78 ALA A C 1
ATOM 625 O O . ALA A 1 78 ? -2.173 -6.308 -8.217 1.00 98.12 78 ALA A O 1
ATOM 626 N N . GLU A 1 79 ? -1.802 -7.666 -9.956 1.00 98.25 79 GLU A N 1
ATOM 627 C CA . GLU A 1 79 ? -3.147 -8.258 -10.011 1.00 98.25 79 GLU A CA 1
ATOM 628 C C . GLU A 1 79 ? -3.548 -8.874 -8.672 1.00 98.25 79 GLU A C 1
ATOM 630 O O . GLU A 1 79 ? -4.639 -8.615 -8.166 1.00 98.25 79 GLU A O 1
ATOM 635 N N . LYS A 1 80 ? -2.647 -9.645 -8.050 1.00 97.00 80 LYS A N 1
ATOM 636 C CA . LYS A 1 80 ? -2.903 -10.225 -6.724 1.00 97.00 80 LYS A CA 1
ATOM 637 C C . LYS A 1 80 ? -3.154 -9.136 -5.689 1.00 97.00 80 LYS A C 1
ATOM 639 O O . LYS A 1 80 ? -4.132 -9.233 -4.959 1.00 97.00 80 LYS A O 1
ATOM 644 N N . LEU A 1 81 ? -2.304 -8.112 -5.628 1.00 97.69 81 LEU A N 1
ATOM 645 C CA . LEU A 1 81 ? -2.473 -7.009 -4.676 1.00 97.69 81 LEU A CA 1
ATOM 646 C C . LEU A 1 81 ? -3.748 -6.205 -4.948 1.00 97.69 81 LEU A C 1
ATOM 648 O O . LEU A 1 81 ? -4.424 -5.821 -3.999 1.00 97.69 81 LEU A O 1
ATOM 652 N N . ALA A 1 82 ? -4.100 -5.994 -6.216 1.00 97.75 82 ALA A N 1
ATOM 653 C CA . ALA A 1 82 ? -5.297 -5.269 -6.618 1.00 97.75 82 ALA A CA 1
ATOM 654 C C . ALA A 1 82 ? -6.568 -5.997 -6.159 1.00 97.75 82 ALA A C 1
ATOM 656 O O . ALA A 1 82 ? -7.407 -5.414 -5.474 1.00 97.75 82 ALA A O 1
ATOM 657 N N . VAL A 1 83 ? -6.655 -7.303 -6.433 1.00 96.88 83 VAL A N 1
ATOM 658 C CA . VAL A 1 83 ? -7.759 -8.155 -5.966 1.00 96.88 83 VAL A CA 1
ATOM 659 C C . VAL A 1 83 ? -7.823 -8.186 -4.439 1.00 96.88 83 VAL A C 1
ATOM 661 O O . VAL A 1 83 ? -8.896 -8.044 -3.862 1.00 96.88 83 VAL A O 1
ATOM 664 N N . GLN A 1 84 ? -6.681 -8.340 -3.765 1.00 95.88 84 GLN A N 1
ATOM 665 C CA . GLN A 1 84 ? -6.621 -8.350 -2.302 1.00 95.88 84 GLN A CA 1
ATOM 666 C C . GLN A 1 84 ? -7.101 -7.031 -1.690 1.00 95.88 84 GLN A C 1
ATOM 668 O O . GLN A 1 84 ? -7.893 -7.051 -0.751 1.00 95.88 84 GLN A O 1
ATOM 673 N N . GLY A 1 85 ? -6.647 -5.897 -2.226 1.00 96.12 85 GLY A N 1
ATOM 674 C CA . GLY A 1 85 ? -7.069 -4.578 -1.769 1.00 96.12 85 GLY A CA 1
ATOM 675 C C . GLY A 1 85 ? -8.562 -4.349 -1.976 1.00 96.12 85 GLY A C 1
ATOM 676 O O . GLY A 1 85 ? -9.230 -3.873 -1.060 1.00 96.12 85 GLY A O 1
ATOM 677 N N . LYS A 1 86 ? -9.101 -4.773 -3.128 1.00 95.81 86 LYS A N 1
ATOM 678 C CA . LYS A 1 86 ? -10.530 -4.642 -3.422 1.00 95.81 86 LYS A CA 1
ATOM 679 C C . LYS A 1 86 ? -11.382 -5.464 -2.462 1.00 95.81 86 LYS A C 1
ATOM 681 O O . LYS A 1 86 ? -12.320 -4.933 -1.883 1.00 95.81 86 LYS A O 1
ATOM 686 N N . LEU A 1 87 ? -11.005 -6.719 -2.216 1.00 95.31 87 LEU A N 1
ATOM 687 C CA . LEU A 1 87 ? -11.708 -7.583 -1.264 1.00 95.31 87 LEU A CA 1
ATOM 688 C C . LEU A 1 87 ? -11.659 -7.035 0.166 1.00 95.31 87 LEU A C 1
ATOM 690 O O . LEU A 1 87 ? -12.647 -7.119 0.888 1.00 95.31 87 LEU A O 1
ATOM 694 N N . ILE A 1 88 ? -10.533 -6.454 0.587 1.00 93.88 88 ILE A N 1
ATOM 695 C CA . ILE A 1 88 ? -10.436 -5.804 1.900 1.00 93.88 88 ILE A CA 1
ATOM 696 C C . ILE A 1 88 ? -11.427 -4.643 1.999 1.00 93.88 88 ILE A C 1
ATOM 698 O O . ILE A 1 88 ? -12.129 -4.528 3.003 1.00 93.88 88 ILE A O 1
ATOM 702 N N . GLN A 1 89 ? -11.509 -3.809 0.964 1.00 94.00 89 GLN A N 1
ATOM 703 C CA . GLN A 1 89 ? -12.428 -2.677 0.938 1.00 94.00 89 GLN A CA 1
ATOM 704 C C . GLN A 1 89 ? -13.893 -3.137 0.926 1.00 94.00 89 GLN A C 1
ATOM 706 O O . GLN A 1 89 ? -14.688 -2.674 1.738 1.00 94.00 89 GLN A O 1
ATOM 711 N N . GLU A 1 90 ? -14.248 -4.078 0.049 1.00 94.12 90 GLU A N 1
ATOM 712 C CA . GLU A 1 90 ? -15.621 -4.578 -0.119 1.00 94.12 90 GLU A CA 1
ATOM 713 C C . GLU A 1 90 ? -16.155 -5.316 1.112 1.00 94.12 90 GLU A C 1
ATOM 715 O O . GLU A 1 90 ? -17.356 -5.293 1.374 1.00 94.12 90 GLU A O 1
ATOM 720 N N . HIS A 1 91 ? -15.274 -5.958 1.879 1.00 91.69 91 HIS A N 1
ATOM 721 C CA . HIS A 1 91 ? -15.645 -6.673 3.099 1.00 91.69 91 HIS A CA 1
ATOM 722 C C . HIS A 1 91 ? -15.347 -5.899 4.388 1.00 91.69 91 HIS A C 1
ATOM 724 O O . HIS A 1 91 ? -15.437 -6.460 5.483 1.00 91.69 91 HIS A O 1
ATOM 730 N N . SER A 1 92 ? -14.994 -4.620 4.283 1.00 88.94 92 SER A N 1
ATOM 731 C CA . SER A 1 92 ? -14.908 -3.754 5.452 1.00 88.94 92 SER A CA 1
ATOM 732 C C . SER A 1 92 ? -16.303 -3.453 6.003 1.00 88.94 92 SER A C 1
ATOM 734 O O . SER A 1 92 ? -17.265 -3.294 5.253 1.00 88.94 92 SER A O 1
ATOM 736 N N . THR A 1 93 ? -16.432 -3.366 7.325 1.00 85.00 93 THR A N 1
ATOM 737 C CA . THR A 1 93 ? -17.665 -2.900 7.972 1.00 85.00 93 THR A CA 1
ATOM 738 C C . THR A 1 93 ? -17.643 -1.378 8.078 1.00 85.00 93 THR A C 1
ATOM 740 O O . THR A 1 93 ? -16.583 -0.760 8.008 1.00 85.00 93 THR A O 1
ATOM 743 N N . ARG A 1 94 ? -18.809 -0.754 8.284 1.00 75.12 94 ARG A N 1
ATOM 744 C CA . ARG A 1 94 ? -18.916 0.708 8.440 1.00 75.12 94 ARG A CA 1
ATOM 745 C C . ARG A 1 94 ? -18.042 1.254 9.576 1.00 75.12 94 ARG A C 1
ATOM 747 O O . ARG A 1 94 ? -17.523 2.357 9.468 1.00 75.12 94 ARG A O 1
ATOM 754 N N . ASP A 1 95 ? -17.885 0.479 10.644 1.00 77.56 95 ASP A N 1
ATOM 755 C CA . ASP A 1 95 ? -17.085 0.863 11.811 1.00 77.56 95 ASP A CA 1
ATOM 756 C C . ASP A 1 95 ? -15.587 0.553 11.627 1.00 77.56 95 ASP A C 1
ATOM 758 O O . ASP A 1 95 ? -14.757 0.996 12.418 1.00 77.56 95 ASP A O 1
ATOM 762 N N . GLU A 1 96 ? -15.220 -0.175 10.566 1.00 84.44 96 GLU A N 1
ATOM 763 C CA . GLU A 1 96 ? -13.848 -0.567 10.259 1.00 84.44 96 GLU A CA 1
ATOM 764 C C . GLU A 1 96 ? -13.556 -0.507 8.753 1.00 84.44 96 GLU A C 1
ATOM 766 O O . GLU A 1 96 ? -13.112 -1.500 8.163 1.00 84.44 96 GLU A O 1
ATOM 771 N N . GLU A 1 97 ? -13.802 0.642 8.123 1.00 93.00 97 GLU A N 1
ATOM 772 C CA . GLU A 1 97 ? -13.399 0.872 6.734 1.00 93.00 97 GLU A CA 1
ATOM 773 C C . GLU A 1 97 ? -11.884 0.682 6.586 1.00 93.00 97 GLU A C 1
ATOM 775 O O . GLU A 1 97 ? -11.102 1.284 7.327 1.00 93.00 97 GLU A O 1
ATOM 780 N N . LYS A 1 98 ? -11.456 -0.158 5.637 1.00 94.88 98 LYS A N 1
ATOM 781 C CA . LYS A 1 98 ? -10.042 -0.439 5.358 1.00 94.88 98 LYS A CA 1
ATOM 782 C C . LYS A 1 98 ? -9.711 -0.110 3.908 1.00 94.88 98 LYS A C 1
ATOM 784 O O . LYS A 1 98 ? -10.483 -0.412 3.000 1.00 94.88 98 LYS A O 1
ATOM 789 N N . ALA A 1 99 ? -8.531 0.459 3.691 1.00 96.06 99 ALA A N 1
ATOM 790 C CA . ALA A 1 99 ? -8.007 0.756 2.362 1.00 96.06 99 ALA A CA 1
ATOM 791 C C . ALA A 1 99 ? -6.558 0.280 2.241 1.00 96.06 99 ALA A C 1
ATOM 793 O O . ALA A 1 99 ? -5.742 0.529 3.127 1.00 96.06 99 ALA A O 1
ATOM 794 N N . LEU A 1 100 ? -6.221 -0.396 1.142 1.00 97.44 100 LEU A N 1
ATOM 795 C CA . LEU A 1 100 ? -4.845 -0.790 0.841 1.00 97.44 100 LEU A CA 1
ATOM 796 C C . LEU A 1 100 ? -4.135 0.336 0.081 1.00 97.44 100 LEU A C 1
ATOM 798 O O . LEU A 1 100 ? -4.609 0.785 -0.960 1.00 97.44 100 LEU A O 1
ATOM 802 N N . ILE A 1 101 ? -2.980 0.756 0.592 1.00 98.00 101 ILE A N 1
ATOM 803 C CA . ILE A 1 101 ? -2.073 1.708 -0.047 1.00 98.00 101 ILE A CA 1
ATOM 804 C C . ILE A 1 101 ? -0.805 0.966 -0.460 1.00 98.00 101 ILE A C 1
ATOM 806 O O . ILE A 1 101 ? -0.107 0.387 0.377 1.00 98.00 101 ILE A O 1
ATOM 810 N N . ILE A 1 102 ? -0.471 1.013 -1.747 1.00 98.00 102 ILE A N 1
ATOM 811 C CA . ILE A 1 102 ? 0.767 0.437 -2.278 1.00 98.00 102 ILE A CA 1
ATOM 812 C C . ILE A 1 102 ? 1.796 1.546 -2.491 1.00 98.00 102 ILE A C 1
ATOM 814 O O . ILE A 1 102 ? 1.492 2.581 -3.082 1.00 98.00 102 ILE A O 1
ATOM 818 N N . ILE A 1 103 ? 3.032 1.311 -2.043 1.00 96.94 103 ILE A N 1
ATOM 819 C CA . ILE A 1 103 ? 4.186 2.149 -2.400 1.00 96.94 103 ILE A CA 1
ATOM 820 C C . ILE A 1 103 ? 5.098 1.297 -3.291 1.00 96.94 103 ILE A C 1
ATOM 822 O O . ILE A 1 103 ? 5.848 0.460 -2.772 1.00 96.94 103 ILE A O 1
ATOM 826 N N . PRO A 1 104 ? 4.960 1.395 -4.623 1.00 95.88 104 PRO A N 1
ATOM 827 C CA . PRO A 1 104 ? 5.662 0.516 -5.538 1.00 95.88 104 PRO A CA 1
ATOM 828 C C . PRO A 1 104 ? 7.127 0.935 -5.719 1.00 95.88 104 PRO A C 1
ATOM 830 O O . PRO A 1 104 ? 7.442 2.114 -5.842 1.00 95.88 104 PRO A O 1
ATOM 833 N N . ASP A 1 105 ? 8.006 -0.058 -5.798 1.00 94.50 105 ASP A N 1
ATOM 834 C CA . ASP A 1 105 ? 9.371 0.054 -6.312 1.00 94.50 105 ASP A CA 1
ATOM 835 C C . ASP A 1 105 ? 9.445 -0.751 -7.616 1.00 94.50 105 ASP A C 1
ATOM 837 O O . ASP A 1 105 ? 9.468 -1.988 -7.606 1.00 94.50 105 ASP A O 1
ATOM 841 N N . ILE A 1 106 ? 9.359 -0.046 -8.748 1.00 93.12 106 ILE A N 1
ATOM 842 C CA . ILE A 1 106 ? 9.272 -0.628 -10.093 1.00 93.12 106 ILE A CA 1
ATOM 843 C C . ILE A 1 106 ? 10.429 -0.092 -10.934 1.00 93.12 106 ILE A C 1
ATOM 845 O O . ILE A 1 106 ? 10.558 1.103 -11.163 1.00 93.12 106 ILE A O 1
ATOM 849 N N . ALA A 1 107 ? 11.264 -0.992 -11.451 1.00 90.44 107 ALA A N 1
ATOM 850 C CA . ALA A 1 107 ? 12.459 -0.598 -12.197 1.00 90.44 107 ALA A CA 1
ATOM 851 C C . ALA A 1 107 ? 12.191 -0.164 -13.655 1.00 90.44 107 ALA A C 1
ATOM 853 O O . ALA A 1 107 ? 13.071 0.403 -14.298 1.00 90.44 107 ALA A O 1
ATOM 854 N N . GLN A 1 108 ? 11.024 -0.490 -14.223 1.00 93.12 108 GLN A N 1
ATOM 855 C CA . GLN A 1 108 ? 10.727 -0.301 -15.648 1.00 93.12 108 GLN A CA 1
ATOM 856 C C . GLN A 1 108 ? 9.487 0.568 -15.860 1.00 93.12 108 GLN A C 1
ATOM 858 O O . GLN A 1 108 ? 8.379 0.123 -15.577 1.00 93.12 108 GLN A O 1
ATOM 863 N N . ALA A 1 109 ? 9.665 1.738 -16.478 1.00 91.94 109 ALA A N 1
ATOM 864 C CA . ALA A 1 109 ? 8.599 2.724 -16.695 1.00 91.94 109 ALA A CA 1
ATOM 865 C C . ALA A 1 109 ? 7.366 2.175 -17.447 1.00 91.94 109 ALA A C 1
ATOM 867 O O . ALA A 1 109 ? 6.232 2.464 -17.084 1.00 91.94 109 ALA A O 1
ATOM 868 N N . LYS A 1 110 ? 7.560 1.333 -18.476 1.00 92.50 110 LYS A N 1
ATOM 869 C CA . LYS A 1 110 ? 6.430 0.720 -19.210 1.00 92.50 110 LYS A CA 1
ATOM 870 C C . LYS A 1 110 ? 5.614 -0.241 -18.342 1.00 92.50 110 LYS A C 1
ATOM 872 O O . LYS A 1 110 ? 4.398 -0.325 -18.481 1.00 92.50 110 LYS A O 1
ATOM 877 N N . THR A 1 111 ? 6.293 -0.994 -17.480 1.00 95.06 111 THR A N 1
ATOM 878 C CA . THR A 1 111 ? 5.656 -1.917 -16.533 1.00 95.06 111 THR A CA 1
ATOM 879 C C . THR A 1 111 ? 4.943 -1.131 -15.439 1.00 95.06 111 THR A C 1
ATOM 881 O O . THR A 1 111 ? 3.830 -1.478 -15.059 1.00 95.06 111 THR A O 1
ATOM 884 N N . GLU A 1 112 ? 5.560 -0.044 -14.979 1.00 95.56 112 GLU A N 1
ATOM 885 C CA . GLU A 1 112 ? 4.986 0.882 -14.010 1.00 95.56 112 GLU A CA 1
ATOM 886 C C . GLU A 1 112 ? 3.669 1.483 -14.489 1.00 95.56 112 GLU A C 1
ATOM 888 O O . GLU A 1 112 ? 2.675 1.366 -13.780 1.00 95.56 112 GLU A O 1
ATOM 893 N N . GLU A 1 113 ? 3.617 2.024 -15.707 1.00 96.38 113 GLU A N 1
ATOM 894 C CA . GLU A 1 113 ? 2.387 2.594 -16.267 1.00 96.38 113 GLU A CA 1
ATOM 895 C C . GLU A 1 113 ? 1.215 1.598 -16.211 1.00 96.38 113 GLU A C 1
ATOM 897 O O . GLU A 1 113 ? 0.131 1.931 -15.730 1.00 96.38 113 GLU A O 1
ATOM 902 N N . LYS A 1 114 ? 1.448 0.346 -16.625 1.00 97.25 114 LYS A N 1
ATOM 903 C CA . LYS A 1 114 ? 0.428 -0.713 -16.592 1.00 97.25 114 LYS A CA 1
ATOM 904 C C . LYS A 1 114 ? -0.002 -1.067 -15.171 1.00 97.25 114 LYS A C 1
ATOM 906 O O . LYS A 1 114 ? -1.188 -1.270 -14.926 1.00 97.25 114 LYS A O 1
ATOM 911 N N . ILE A 1 115 ? 0.946 -1.151 -14.237 1.00 97.62 115 ILE A N 1
ATOM 912 C CA . ILE A 1 115 ? 0.662 -1.455 -12.829 1.00 97.62 115 ILE A CA 1
ATOM 913 C C . ILE A 1 115 ? -0.156 -0.330 -12.185 1.00 97.62 115 ILE A C 1
ATOM 915 O O . ILE A 1 115 ? -1.122 -0.611 -11.479 1.00 97.62 115 ILE A O 1
ATOM 919 N N . LEU A 1 116 ? 0.184 0.932 -12.453 1.00 96.31 116 LEU A N 1
ATOM 920 C CA . LEU A 1 116 ? -0.552 2.083 -11.930 1.00 96.31 116 LEU A CA 1
ATOM 921 C C . LEU A 1 116 ? -1.975 2.152 -12.502 1.00 96.31 116 LEU A C 1
ATOM 923 O O . LEU A 1 116 ? -2.921 2.346 -11.740 1.00 96.31 116 LEU A O 1
ATOM 927 N N . GLN A 1 117 ? -2.146 1.918 -13.809 1.00 97.00 117 GLN A N 1
ATOM 928 C CA . GLN A 1 117 ? -3.471 1.821 -14.439 1.00 97.00 117 GLN A CA 1
ATOM 929 C C . GLN A 1 117 ? -4.306 0.682 -13.840 1.00 97.00 117 GLN A C 1
ATOM 931 O O . GLN A 1 117 ? -5.493 0.860 -13.557 1.00 97.00 117 GLN A O 1
ATOM 936 N N . LEU A 1 118 ? -3.686 -0.478 -13.603 1.00 97.88 118 LEU A N 1
ATOM 937 C CA . LEU A 1 118 ? -4.342 -1.609 -12.957 1.00 97.88 118 LEU A CA 1
ATOM 938 C C . LEU A 1 118 ? -4.816 -1.230 -11.552 1.00 97.88 118 LEU A C 1
ATOM 940 O O . LEU A 1 118 ? -5.994 -1.390 -11.251 1.00 97.88 118 LEU A O 1
ATOM 944 N N . PHE A 1 119 ? -3.946 -0.685 -10.704 1.00 97.88 119 PHE A N 1
ATOM 945 C CA . PHE A 1 119 ? -4.341 -0.293 -9.352 1.00 97.88 119 PHE A CA 1
ATOM 946 C C . PHE A 1 119 ? -5.446 0.761 -9.341 1.00 97.88 119 PHE A C 1
ATOM 948 O O . PHE A 1 119 ? -6.400 0.618 -8.579 1.00 97.88 119 PHE A O 1
ATOM 955 N N . GLN A 1 120 ? -5.388 1.740 -10.245 1.00 96.69 120 GLN A N 1
ATOM 956 C CA . GLN A 1 120 ? -6.457 2.720 -10.410 1.00 96.69 120 GLN A CA 1
ATOM 957 C C . GLN A 1 120 ? -7.802 2.058 -10.753 1.00 96.69 120 GLN A C 1
ATOM 959 O O . GLN A 1 120 ? -8.821 2.439 -10.188 1.00 96.69 120 GLN A O 1
ATOM 96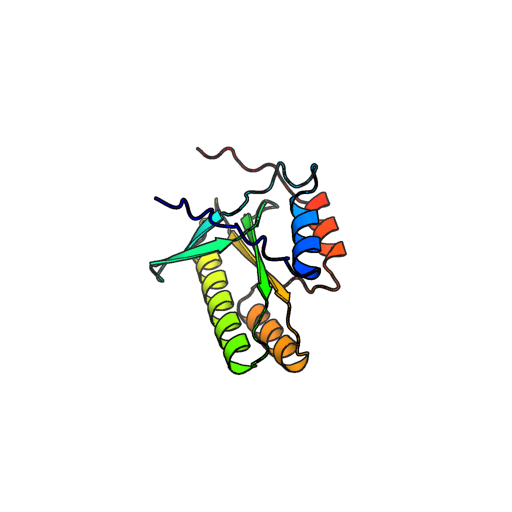4 N N . SER A 1 121 ? -7.821 1.047 -11.629 1.00 97.31 121 SER A N 1
ATOM 965 C CA . SER A 1 121 ? -9.059 0.342 -12.006 1.00 97.31 121 SER A CA 1
ATOM 966 C C . SER A 1 121 ? -9.700 -0.471 -10.871 1.00 97.31 121 SER A C 1
ATOM 968 O O . SER A 1 121 ? -10.883 -0.793 -10.947 1.00 97.31 121 SER A O 1
ATOM 970 N N . PHE A 1 122 ? -8.934 -0.785 -9.822 1.00 97.12 122 PHE A N 1
ATOM 971 C CA . PHE A 1 122 ? -9.400 -1.478 -8.616 1.00 97.12 122 PHE A CA 1
ATOM 972 C C . PHE A 1 122 ? -9.585 -0.529 -7.419 1.00 97.12 122 PHE A C 1
ATOM 974 O O . PHE A 1 122 ? -9.746 -1.003 -6.297 1.00 97.12 122 PHE A O 1
ATOM 981 N N . ASP A 1 123 ? -9.546 0.791 -7.641 1.00 96.12 123 ASP A N 1
ATOM 982 C CA . ASP A 1 123 ? -9.613 1.821 -6.594 1.00 96.12 123 ASP A CA 1
ATOM 983 C C . ASP A 1 123 ? -8.493 1.703 -5.537 1.00 96.12 123 ASP A C 1
ATOM 985 O O . ASP A 1 123 ? -8.640 2.130 -4.390 1.00 96.12 123 ASP A O 1
ATOM 989 N N . ILE A 1 124 ? -7.344 1.128 -5.911 1.00 97.44 124 ILE A N 1
ATOM 990 C CA . ILE A 1 124 ? -6.196 0.961 -5.017 1.00 97.44 124 ILE A CA 1
ATOM 991 C C . ILE A 1 124 ? -5.296 2.182 -5.097 1.00 97.44 124 ILE A C 1
ATOM 993 O O . ILE A 1 124 ? -4.708 2.498 -6.136 1.00 97.44 124 ILE A O 1
ATOM 997 N N . ARG A 1 125 ? -5.134 2.853 -3.957 1.00 96.56 125 ARG A N 1
ATOM 998 C CA . ARG A 1 125 ? -4.261 4.014 -3.853 1.00 96.56 125 ARG A CA 1
ATOM 999 C C . ARG A 1 125 ? -2.800 3.598 -4.016 1.00 96.56 125 ARG A C 1
ATOM 1001 O O . ARG A 1 125 ? -2.295 2.743 -3.290 1.00 96.56 125 ARG A O 1
ATOM 1008 N N . CYS A 1 126 ? -2.105 4.279 -4.922 1.00 96.12 126 CYS A N 1
ATOM 1009 C CA . CYS A 1 126 ? -0.666 4.142 -5.111 1.00 96.12 126 CYS A CA 1
ATOM 1010 C C . CYS A 1 126 ? 0.046 5.442 -4.758 1.00 96.12 126 CYS A C 1
ATOM 1012 O O . CYS A 1 126 ? -0.334 6.509 -5.234 1.00 96.12 126 CYS A O 1
ATOM 1014 N N . VAL A 1 127 ? 1.091 5.346 -3.939 1.00 95.62 127 VAL A N 1
ATOM 1015 C CA . VAL A 1 127 ? 1.970 6.472 -3.609 1.00 95.62 127 VAL A CA 1
ATOM 1016 C C . VAL A 1 127 ? 3.270 6.280 -4.366 1.00 95.62 127 VAL A C 1
ATOM 1018 O O . VAL A 1 127 ? 4.050 5.383 -4.053 1.00 95.62 127 VAL A O 1
ATOM 1021 N N . HIS A 1 128 ? 3.501 7.110 -5.377 1.00 91.31 128 HIS A N 1
ATOM 1022 C CA . HIS A 1 128 ? 4.716 7.031 -6.173 1.00 91.31 128 HIS A CA 1
ATOM 1023 C C . HIS A 1 128 ? 5.940 7.456 -5.333 1.00 91.31 128 HIS A C 1
ATOM 1025 O O . HIS A 1 128 ? 5.831 8.378 -4.517 1.00 91.31 128 HIS A O 1
ATOM 1031 N N . PRO A 1 129 ? 7.131 6.856 -5.530 1.00 86.31 129 PRO A N 1
ATOM 1032 C CA . PRO A 1 129 ? 8.338 7.221 -4.782 1.00 86.31 129 PRO A CA 1
ATOM 1033 C C . PRO A 1 129 ? 8.680 8.721 -4.801 1.00 86.31 129 PRO A C 1
ATOM 1035 O O . PRO A 1 129 ? 9.201 9.255 -3.821 1.00 86.31 129 PRO A O 1
ATOM 1038 N N . THR A 1 130 ? 8.376 9.416 -5.901 1.00 88.31 130 THR A N 1
ATOM 1039 C CA . THR A 1 130 ? 8.633 10.863 -6.044 1.00 88.31 130 THR A CA 1
ATOM 1040 C C . THR A 1 130 ? 7.695 11.735 -5.215 1.00 88.31 130 THR A C 1
ATOM 1042 O O . THR A 1 130 ? 8.070 12.855 -4.890 1.00 88.31 130 THR A O 1
ATOM 1045 N N . THR A 1 131 ? 6.515 11.236 -4.842 1.00 92.31 131 THR A N 1
ATOM 1046 C CA . THR A 1 131 ? 5.515 11.948 -4.026 1.00 92.31 131 THR A CA 1
ATOM 1047 C C . THR A 1 131 ? 5.522 11.462 -2.575 1.00 92.31 131 THR A C 1
ATOM 1049 O O . THR A 1 131 ? 4.563 11.661 -1.835 1.00 92.31 131 THR A O 1
ATOM 1052 N N . LEU A 1 132 ? 6.588 10.772 -2.150 1.00 92.62 132 LEU A N 1
ATOM 1053 C CA . LEU A 1 132 ? 6.668 10.210 -0.802 1.00 92.62 132 LEU A CA 1
ATOM 1054 C C . LEU A 1 132 ? 6.720 11.299 0.283 1.00 92.62 132 LEU A C 1
ATOM 1056 O O . LEU A 1 132 ? 6.260 11.055 1.391 1.00 92.62 132 LEU A O 1
ATOM 1060 N N . GLN A 1 133 ? 7.245 12.489 -0.037 1.00 93.94 133 GLN A N 1
ATOM 1061 C CA . GLN A 1 133 ? 7.226 13.624 0.893 1.00 93.94 133 GLN A CA 1
ATOM 1062 C C . GLN A 1 133 ? 5.799 14.124 1.134 1.00 93.94 133 GLN A C 1
ATOM 1064 O O . GLN A 1 133 ? 5.396 14.270 2.280 1.00 93.94 133 GLN A O 1
ATOM 1069 N N . ASP A 1 134 ? 5.013 14.296 0.069 1.00 95.44 134 ASP A N 1
ATOM 1070 C CA . ASP A 1 134 ? 3.613 14.718 0.182 1.00 95.44 134 ASP A CA 1
ATOM 1071 C C . ASP A 1 134 ? 2.798 13.707 1.002 1.00 95.44 134 ASP A C 1
ATOM 1073 O O . ASP A 1 134 ? 1.943 14.077 1.804 1.00 95.44 134 ASP A O 1
ATOM 1077 N N . PHE A 1 135 ? 3.099 12.414 0.839 1.00 95.50 135 PHE A N 1
ATOM 1078 C CA . PHE A 1 135 ? 2.480 11.352 1.628 1.00 95.50 135 PHE A CA 1
ATOM 1079 C C . PHE A 1 135 ? 2.876 11.400 3.109 1.00 95.50 135 PHE A C 1
ATOM 1081 O O . PHE A 1 135 ? 2.024 11.214 3.975 1.00 95.50 135 PHE A O 1
ATOM 1088 N N . GLU A 1 136 ? 4.146 11.668 3.419 1.00 95.44 136 GLU A N 1
ATOM 1089 C CA . GLU A 1 136 ? 4.588 11.895 4.798 1.00 95.44 136 GLU A CA 1
ATOM 1090 C C . GLU A 1 136 ? 3.851 13.084 5.425 1.00 95.44 136 GLU A C 1
ATOM 1092 O O . GLU A 1 136 ? 3.323 12.968 6.534 1.00 95.44 136 GLU A O 1
ATOM 1097 N N . ASP A 1 137 ? 3.778 14.207 4.711 1.00 96.00 137 ASP A N 1
ATOM 1098 C CA . ASP A 1 137 ? 3.124 15.422 5.192 1.00 96.00 137 ASP A CA 1
ATOM 1099 C C . ASP A 1 137 ? 1.626 15.183 5.433 1.00 96.00 137 ASP A C 1
ATOM 1101 O O . ASP A 1 137 ? 1.087 15.590 6.466 1.00 96.00 137 ASP A O 1
ATOM 1105 N N . GLU A 1 138 ? 0.960 14.445 4.540 1.00 94.88 138 GLU A N 1
ATOM 1106 C CA . GLU A 1 138 ? -0.424 14.005 4.726 1.00 94.88 138 GLU A CA 1
ATOM 1107 C C . GLU A 1 138 ? -0.587 13.150 5.989 1.00 94.88 138 GLU A C 1
ATOM 1109 O O . GLU A 1 138 ? -1.507 13.391 6.779 1.00 94.88 138 GLU A O 1
ATOM 1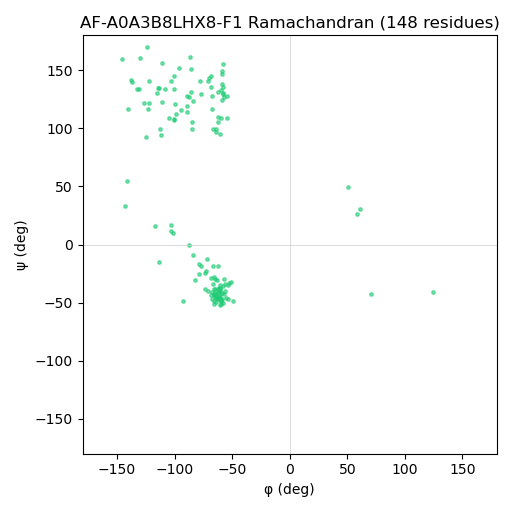114 N N . ILE A 1 139 ? 0.290 12.163 6.216 1.00 95.06 139 ILE A N 1
ATOM 1115 C CA . ILE A 1 139 ? 0.240 11.330 7.426 1.00 95.06 139 ILE A CA 1
ATOM 1116 C C . ILE A 1 139 ? 0.388 12.219 8.660 1.00 95.06 139 ILE A C 1
ATOM 1118 O O . ILE A 1 139 ? -0.437 12.138 9.568 1.00 95.06 139 ILE A O 1
ATOM 1122 N N . ARG A 1 140 ? 1.383 13.114 8.690 1.00 94.38 140 ARG A N 1
ATOM 1123 C CA . ARG A 1 140 ? 1.623 14.013 9.833 1.00 94.38 140 ARG A CA 1
ATOM 1124 C C . ARG A 1 140 ? 0.412 14.886 10.157 1.00 94.38 140 ARG A C 1
ATOM 1126 O O . ARG A 1 140 ? 0.160 15.154 11.330 1.00 94.38 140 ARG A O 1
ATOM 1133 N N . GLN A 1 141 ? -0.330 15.319 9.141 1.00 93.44 141 GLN A N 1
ATOM 1134 C CA . GLN A 1 141 ? -1.492 16.191 9.308 1.00 93.44 141 GLN A CA 1
ATOM 1135 C C . GLN A 1 141 ? -2.774 15.439 9.680 1.00 93.44 141 GLN A C 1
ATOM 1137 O O . GLN A 1 141 ? -3.636 16.003 10.353 1.00 93.44 141 GLN A O 1
ATOM 1142 N N . THR A 1 142 ? -2.928 14.193 9.228 1.00 93.12 142 THR A N 1
ATOM 1143 C CA . THR A 1 142 ? -4.223 13.492 9.268 1.00 93.12 142 THR A CA 1
ATOM 1144 C C . THR A 1 142 ? -4.267 12.290 10.204 1.00 93.12 142 THR A C 1
ATOM 1146 O O . THR A 1 142 ? -5.364 11.820 10.520 1.00 93.12 142 THR A O 1
ATOM 1149 N N . ILE A 1 143 ? -3.113 11.792 10.663 1.00 93.06 143 ILE A N 1
ATOM 1150 C CA . ILE A 1 143 ? -3.044 10.601 11.508 1.00 93.06 143 ILE A CA 1
ATOM 1151 C C . ILE A 1 143 ? -3.766 10.815 12.843 1.00 93.06 143 ILE A C 1
ATOM 1153 O O . ILE A 1 143 ? -3.566 11.807 13.548 1.00 93.06 143 ILE A O 1
ATOM 1157 N N . LYS A 1 144 ? -4.617 9.855 13.202 1.00 90.56 144 LYS A N 1
ATOM 1158 C CA . LYS A 1 144 ? -5.395 9.842 14.443 1.00 90.56 144 LYS A CA 1
ATOM 1159 C C . LYS A 1 144 ? -4.897 8.750 15.378 1.00 90.56 144 LYS A C 1
ATOM 1161 O O . LYS A 1 144 ? -4.313 7.763 14.938 1.00 90.56 144 LYS A O 1
ATOM 1166 N N . ALA A 1 145 ? -5.160 8.931 16.670 1.00 86.19 145 ALA A N 1
ATOM 1167 C CA . ALA A 1 145 ? -4.935 7.885 17.656 1.00 86.19 145 ALA A CA 1
ATOM 1168 C C . ALA A 1 145 ? -5.764 6.648 17.304 1.00 86.19 145 ALA A C 1
ATOM 1170 O O . ALA A 1 145 ? -6.952 6.760 16.994 1.00 86.19 145 ALA A O 1
ATOM 1171 N N . LEU A 1 146 ? -5.123 5.485 17.355 1.00 77.50 146 LEU A N 1
ATOM 1172 C CA . LEU A 1 146 ? -5.800 4.216 17.144 1.00 77.50 146 LEU A CA 1
ATOM 1173 C C . LEU A 1 146 ? -6.708 3.921 18.347 1.00 77.50 146 LEU A C 1
ATOM 1175 O O . LEU A 1 146 ? -6.305 4.186 19.485 1.00 77.50 146 LEU A O 1
ATOM 1179 N N . PRO A 1 147 ? -7.917 3.376 18.134 1.00 69.12 147 PRO A N 1
ATOM 1180 C CA . PRO A 1 147 ? -8.720 2.866 19.232 1.00 69.12 147 PRO A CA 1
ATOM 1181 C C . PRO A 1 147 ? -7.926 1.768 19.945 1.00 69.12 147 PRO A C 1
ATOM 1183 O O . PRO A 1 147 ? -7.264 0.955 19.297 1.00 69.12 147 PRO A O 1
ATOM 1186 N N . ASN A 1 148 ? -7.965 1.763 21.279 1.00 53.31 148 ASN A N 1
ATOM 1187 C CA . ASN A 1 148 ? -7.299 0.724 22.059 1.00 53.31 148 ASN A CA 1
ATOM 1188 C C . ASN A 1 148 ? -7.787 -0.652 21.572 1.00 53.31 148 ASN A C 1
ATOM 1190 O O . ASN A 1 148 ? -9.006 -0.846 21.507 1.00 53.31 148 ASN A O 1
ATOM 1194 N N . PRO A 1 149 ? -6.884 -1.590 21.224 1.00 52.94 149 PRO A N 1
ATOM 1195 C CA . PRO A 1 149 ? -7.297 -2.946 20.900 1.00 52.94 149 PRO A CA 1
ATOM 1196 C C . PRO A 1 149 ? -8.021 -3.514 22.124 1.00 52.94 149 PRO A C 1
ATOM 1198 O O . PRO A 1 149 ? -7.504 -3.441 23.242 1.00 52.94 149 PRO A O 1
ATOM 1201 N N . THR A 1 150 ? -9.256 -3.963 21.909 1.00 42.12 150 THR A N 1
ATOM 1202 C CA . THR A 1 150 ? -10.109 -4.574 22.938 1.00 42.12 150 THR A CA 1
ATOM 1203 C C . THR A 1 150 ? -9.700 -6.016 23.184 1.00 42.12 150 THR A C 1
ATOM 1205 O O . THR A 1 150 ? -9.240 -6.669 22.219 1.00 42.12 150 THR A O 1
#

Radius of gyration: 16.88 Å; Cα contacts (8 Å, |Δi|>4): 206; chains: 1; bounding box: 49×47×42 Å

Sequence (150 aa):
LVEVEAKKETKTEAPFFRKIDSIFHDQNIAKNVLFNQSFDIPILGRKLEVPYAYQNGCLNLVKPTSFSTRESLALSQAEKLAVQGKLIQEHSTRDEEKALIIIPDIAQAKTEEKILQLFQSFDIRCVHPTTLQDFEDEIRQTIKALPNPT

Mean predicted aligned error: 6.7 Å

pLDDT: mean 88.06, std 16.46, range [34.59, 98.25]

Secondary structure (DSSP, 8-state):
--------------HHHHHHHHHHTSHHHHTTEEEEEEEEETTTTEEEEEEEEEESSSEEEEEEEEPPSSHHHHHHHHHHHHHHHHHHHHT--GGG-EEEEEEEE-S-HHHHHHHHHHHHHTT-EE--GGGHHHHHHHHHHH-BPPPPP-

Nearest PDB structures (foldseek):
  6wxx-assembly2_C  TM=6.593E-01  e=5.497E-03  Treponema succinifaciens DSM 2489
  6xl1-assembly1_B  TM=6.200E-01  e=4.528E-03  Treponema succinifaciens DSM 2489
  7ocs-assembly2_C  TM=4.900E-01  e=1.251E+00  Acinetobacter baumannii ATCC 19606 = CIP 70.34 = JCM 6841
  7ocs-assembly1_A  TM=4.687E-01  e=1.844E+00  Acinetobacter baumannii ATCC 19606 = CIP 70.34 = JCM 6841
  3pey-assembly1_A  TM=3.430E-01  e=5.185E+00  Saccharomyces cerevisiae